Protein AF-A0A6B3NL25-F1 (afdb_monomer_lite)

pLDDT: mean 77.74, std 22.01, range [34.56, 98.19]

Foldseek 3Di:
DDDDDDDDDDDDDDDDDDDDDDDDDDDDDDDDDDPPPDDDDDDDPPPPPPCPPDQDCFPPPDDGDDPLNLLLLLQLCVVLVVLVVVLVVQVCVVVDVPDDDPDQDLVDVVSLVPDDPSNSVSSPVSSVVSVVSSCVSQVPPCVVVSVSLVVRCVVDVVSVVSSVVSNVVVVD

Secondary structure (DSSP, 8-state):
----------------------------------------------------------STTSPPPPHHHHHHHHHHHHHHHHHHHHHHHHHHHHH-SSSPPPP--TT-HHHHHTS-HHHHHHHHHHHHHHHHHHHHHS-SSTHHHHHHHHHHHHH-HHHHHHHHHHHHHTT-

Radius of gyration: 30.86 Å; chains: 1; bounding box: 82×34×84 Å

InterPro domains:
  IPR025433 Domain of unknown function DUF4168 [PF13767] (68-163)

Organism: NCBI:txid2607765

Sequence (172 aa):
MMMSSYRFQPYLHHIWLRSFLVVGLTAIGWLSGVTLELSRDTPKLVFGSSIQAQPTPTPSNLAPVTTAEINNYALAVLKMEPLRQSAYQSIKQLIGPDEQIPDITCHNLASINALSLEVQEIAQDFCKKSSEIVKTYFPEGEAVRFNEITILIEENQNLREQIRTTLLLLQQ

Structure (mmCIF, N/CA/C/O backbone):
data_AF-A0A6B3NL25-F1
#
_entry.id   AF-A0A6B3NL25-F1
#
loop_
_atom_site.group_PDB
_atom_site.id
_atom_site.type_symbol
_atom_site.label_atom_id
_atom_site.label_alt_id
_atom_site.label_comp_id
_atom_site.label_asym_id
_atom_site.label_entity_id
_atom_site.label_seq_id
_atom_site.pdbx_PDB_ins_code
_atom_site.Cartn_x
_atom_site.Cartn_y
_atom_site.Cartn_z
_atom_site.occupancy
_atom_site.B_iso_or_equiv
_atom_site.auth_seq_id
_atom_site.auth_comp_id
_atom_site.auth_asym_id
_atom_site.auth_atom_id
_atom_site.pdbx_PDB_model_num
ATOM 1 N N . MET A 1 1 ? 9.018 17.504 64.582 1.00 37.28 1 MET A N 1
ATOM 2 C CA . MET A 1 1 ? 10.467 17.213 64.460 1.00 37.28 1 MET A CA 1
ATOM 3 C C . MET A 1 1 ? 10.611 15.776 63.962 1.00 37.28 1 MET A C 1
ATOM 5 O O . MET A 1 1 ? 9.686 15.015 64.202 1.00 37.28 1 MET A O 1
ATOM 9 N N . MET A 1 2 ? 11.719 15.434 63.292 1.00 39.06 2 MET A N 1
ATOM 10 C CA . MET A 1 2 ? 11.995 14.143 62.622 1.00 39.06 2 MET A CA 1
ATOM 11 C C . MET A 1 2 ? 11.155 13.808 61.373 1.00 39.06 2 MET A C 1
ATOM 13 O O . MET A 1 2 ? 10.013 13.369 61.436 1.00 39.06 2 MET A O 1
ATOM 17 N N . MET A 1 3 ? 11.810 13.972 60.220 1.00 35.25 3 MET A N 1
ATOM 18 C CA . MET A 1 3 ? 11.524 13.245 58.980 1.00 35.25 3 MET A CA 1
ATOM 19 C C . MET A 1 3 ? 11.969 11.783 59.137 1.00 35.25 3 MET A C 1
ATOM 21 O O . MET A 1 3 ? 12.963 11.525 59.815 1.00 35.25 3 MET A O 1
ATOM 25 N N . SER A 1 4 ? 11.320 10.850 58.442 1.00 34.56 4 SER A N 1
ATOM 26 C CA . SER A 1 4 ? 11.881 9.519 58.184 1.00 34.56 4 SER A CA 1
ATOM 27 C C . SER A 1 4 ? 11.494 9.076 56.775 1.00 34.56 4 SER A C 1
ATOM 29 O O . SER A 1 4 ? 10.310 9.028 56.445 1.00 34.56 4 SER A O 1
ATOM 31 N N . SER A 1 5 ? 12.498 8.809 55.937 1.00 39.38 5 SER A N 1
ATOM 32 C CA . SER A 1 5 ? 12.340 8.567 54.499 1.00 39.38 5 SER A CA 1
ATOM 33 C C . SER A 1 5 ? 13.161 7.353 54.066 1.00 39.38 5 SER A C 1
ATOM 35 O O . SER A 1 5 ? 14.385 7.438 54.002 1.00 39.38 5 SER A O 1
AT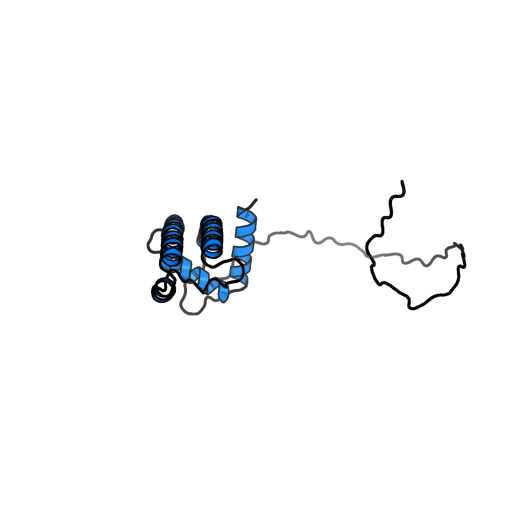OM 37 N N . TYR A 1 6 ? 12.494 6.265 53.681 1.00 45.09 6 TYR A N 1
ATOM 38 C CA . TYR A 1 6 ? 13.099 5.082 53.050 1.00 45.09 6 TYR A CA 1
ATOM 39 C C . TYR A 1 6 ? 12.109 4.592 51.978 1.00 45.09 6 TYR A C 1
ATOM 41 O O . TYR A 1 6 ? 11.008 4.176 52.316 1.00 45.09 6 TYR A O 1
ATOM 49 N N . ARG A 1 7 ? 12.267 4.917 50.688 1.00 37.16 7 ARG A N 1
ATOM 50 C CA . ARG A 1 7 ? 13.246 4.456 49.676 1.00 37.16 7 ARG A CA 1
ATOM 51 C C . ARG A 1 7 ? 13.166 2.963 49.322 1.00 37.16 7 ARG A C 1
ATOM 53 O O . ARG A 1 7 ? 13.513 2.101 50.115 1.00 37.16 7 ARG A O 1
ATOM 60 N N . PHE A 1 8 ? 12.778 2.759 48.059 1.00 38.81 8 PHE A N 1
ATOM 61 C CA . PHE A 1 8 ? 13.008 1.630 47.152 1.00 38.81 8 PHE A CA 1
ATOM 62 C C . PHE A 1 8 ? 14.060 0.589 47.564 1.00 38.81 8 PHE A C 1
ATOM 64 O O . PHE A 1 8 ? 15.202 0.926 47.871 1.00 38.81 8 PHE A O 1
ATOM 71 N N . GLN A 1 9 ? 13.693 -0.682 47.381 1.00 40.25 9 GLN A N 1
ATOM 72 C CA . GLN A 1 9 ? 14.542 -1.854 47.572 1.00 40.25 9 GLN A CA 1
ATOM 73 C C . GLN A 1 9 ? 14.687 -2.638 46.250 1.00 40.25 9 GLN A C 1
ATOM 75 O O . GLN A 1 9 ? 13.792 -3.410 45.905 1.00 40.25 9 GLN A O 1
ATOM 80 N N . PRO A 1 10 ? 15.792 -2.476 45.499 1.00 46.59 10 PRO A N 1
ATOM 81 C CA . PRO A 1 10 ? 16.165 -3.390 44.425 1.00 46.59 10 PRO A CA 1
ATOM 82 C C . PRO A 1 10 ? 16.983 -4.562 44.991 1.00 46.59 10 PRO A C 1
ATOM 84 O O . PRO A 1 10 ? 18.010 -4.367 45.642 1.00 46.59 10 PRO A O 1
ATOM 87 N N . TYR A 1 11 ? 16.540 -5.795 44.740 1.00 44.88 11 TYR A N 1
ATOM 88 C CA . TYR A 1 11 ? 17.212 -7.007 45.216 1.00 44.88 11 TYR A CA 1
ATOM 89 C C . TYR A 1 11 ? 18.277 -7.468 44.208 1.00 44.88 11 TYR A C 1
ATOM 91 O O . TYR A 1 11 ? 18.014 -8.286 43.331 1.00 44.88 11 TYR A O 1
ATOM 99 N N . LEU A 1 12 ? 19.488 -6.919 44.329 1.00 50.28 12 LEU A N 1
ATOM 100 C CA . LEU A 1 12 ? 20.679 -7.350 43.589 1.00 50.28 12 LEU A CA 1
ATOM 101 C C . LEU A 1 12 ? 21.739 -7.805 44.597 1.00 50.28 12 LEU A C 1
ATOM 103 O O . LEU A 1 12 ? 22.426 -6.981 45.198 1.00 50.28 12 LEU A O 1
ATOM 107 N N . HIS A 1 13 ? 21.855 -9.118 44.807 1.00 45.12 13 HIS A N 1
ATOM 108 C CA . HIS A 1 13 ? 22.792 -9.692 45.773 1.00 45.12 13 HIS A CA 1
ATOM 109 C C . HIS A 1 13 ? 23.618 -10.837 45.165 1.00 45.12 13 HIS A C 1
ATOM 111 O O . HIS A 1 13 ? 23.083 -11.889 44.840 1.00 45.12 13 HIS A O 1
ATOM 117 N N . HIS A 1 14 ? 24.931 -10.592 45.073 1.00 40.66 14 HIS A N 1
ATOM 118 C CA . HIS A 1 14 ? 26.061 -11.535 45.061 1.00 40.66 14 HIS A CA 1
ATOM 119 C C . HIS A 1 14 ? 25.915 -12.918 44.399 1.00 40.66 14 HIS A C 1
ATOM 121 O O . HIS A 1 14 ? 25.294 -13.804 44.970 1.00 40.66 14 HIS A O 1
ATOM 127 N N . ILE A 1 15 ? 26.751 -13.149 43.379 1.00 47.72 15 ILE A N 1
ATOM 128 C CA . ILE A 1 15 ? 27.801 -14.196 43.262 1.00 47.72 15 ILE A CA 1
ATOM 129 C C . ILE A 1 15 ? 28.794 -13.610 42.221 1.00 47.72 15 ILE A C 1
ATOM 131 O O . ILE A 1 15 ? 28.336 -13.127 41.194 1.00 47.72 15 ILE A O 1
ATOM 135 N N . TRP A 1 16 ? 30.121 -13.522 42.377 1.00 49.19 16 TRP A N 1
ATOM 136 C CA . TRP A 1 16 ? 31.069 -13.964 43.412 1.00 49.19 16 TRP A CA 1
ATOM 137 C C . TRP A 1 16 ? 32.230 -12.943 43.534 1.00 49.19 16 TRP A C 1
ATOM 139 O O . TRP A 1 16 ? 32.382 -12.071 42.681 1.00 49.19 16 TRP A O 1
ATOM 149 N N . LEU A 1 17 ? 33.048 -13.032 44.587 1.00 55.47 17 LEU A N 1
ATOM 150 C CA . LEU A 1 17 ? 34.070 -12.034 44.960 1.00 55.47 17 LEU A CA 1
ATOM 151 C C . LEU A 1 17 ? 35.497 -12.631 44.909 1.00 55.47 17 LEU A C 1
ATOM 153 O O . LEU A 1 17 ? 35.637 -13.817 45.195 1.00 55.47 17 LEU A O 1
ATOM 157 N N . ARG A 1 18 ? 36.530 -11.769 44.760 1.00 45.84 18 ARG A N 1
ATOM 158 C CA . ARG A 1 18 ? 38.003 -12.027 44.866 1.00 45.84 18 ARG A CA 1
ATOM 159 C C . ARG A 1 18 ? 38.634 -12.619 43.589 1.00 45.84 18 ARG A C 1
ATOM 161 O O . ARG A 1 18 ? 38.023 -13.475 42.973 1.00 45.84 18 ARG A O 1
ATOM 168 N N . SER A 1 19 ? 39.862 -12.315 43.148 1.00 54.25 19 SER A N 1
ATOM 169 C CA . SER A 1 19 ? 40.911 -11.303 43.446 1.00 54.25 19 SER A CA 1
ATOM 170 C C . SER A 1 19 ? 42.011 -11.464 42.355 1.00 54.25 19 SER A C 1
ATOM 172 O O . SER A 1 19 ? 41.989 -12.474 41.662 1.00 54.25 19 SER A O 1
ATOM 174 N N . PHE A 1 20 ? 43.010 -10.604 42.101 1.00 58.91 20 PHE A N 1
ATOM 175 C CA . PHE A 1 20 ? 43.540 -9.362 42.705 1.00 58.91 20 PHE A CA 1
ATOM 176 C C . PHE A 1 20 ? 44.088 -8.434 41.577 1.00 58.91 20 PHE A C 1
ATOM 178 O O . PHE A 1 20 ? 44.059 -8.803 40.406 1.00 58.91 20 PHE A O 1
ATOM 185 N N . LEU A 1 21 ? 44.629 -7.253 41.914 1.00 59.56 21 LEU A N 1
ATOM 186 C CA . LEU A 1 21 ? 45.422 -6.410 40.997 1.00 59.56 21 LEU A CA 1
ATOM 187 C C . LEU A 1 21 ? 46.846 -6.961 40.794 1.00 59.56 21 LEU A C 1
ATOM 189 O O . LEU A 1 21 ? 47.528 -7.225 41.782 1.00 59.56 21 LEU A O 1
ATOM 193 N N . VAL A 1 22 ? 47.344 -6.968 39.552 1.00 55.78 22 VAL A N 1
ATOM 194 C CA . VAL A 1 22 ? 48.782 -6.823 39.247 1.00 55.78 22 VAL A CA 1
ATOM 195 C C . VAL A 1 22 ? 48.939 -5.884 38.050 1.00 55.78 22 VAL A C 1
ATOM 197 O O . VAL A 1 22 ? 48.387 -6.128 36.981 1.00 55.78 22 VAL A O 1
ATOM 200 N N . VAL A 1 23 ? 49.695 -4.803 38.241 1.00 56.84 23 VAL A N 1
ATOM 201 C CA . VAL A 1 23 ? 50.134 -3.889 37.175 1.00 56.84 23 VAL A CA 1
ATOM 202 C C . VAL A 1 23 ? 51.461 -4.400 36.615 1.00 56.84 23 VAL A C 1
ATOM 204 O O . VAL A 1 23 ? 52.365 -4.713 37.386 1.00 56.84 23 VAL A O 1
ATOM 207 N N . GLY A 1 24 ? 51.599 -4.438 35.289 1.00 56.62 24 GLY A N 1
ATOM 208 C CA . GLY A 1 24 ? 52.844 -4.804 34.613 1.00 56.62 24 GLY A CA 1
ATOM 209 C C . GLY A 1 24 ? 52.975 -4.109 33.261 1.00 56.62 24 GLY A C 1
ATOM 210 O O . GLY A 1 24 ? 52.405 -4.562 32.275 1.00 56.62 24 GLY A O 1
ATOM 211 N N . LEU A 1 25 ? 53.724 -3.005 33.223 1.00 58.84 25 LEU A N 1
ATOM 212 C CA . LEU A 1 25 ? 54.162 -2.353 31.987 1.00 58.84 25 LEU A CA 1
ATOM 213 C C . LEU A 1 25 ? 55.491 -2.965 31.533 1.00 58.84 25 LEU A C 1
ATOM 215 O O . LEU A 1 25 ? 56.498 -2.793 32.216 1.00 58.84 25 LEU A O 1
ATOM 219 N N . THR A 1 26 ? 55.523 -3.571 30.348 1.00 61.81 26 THR A N 1
ATOM 220 C CA . THR A 1 26 ? 56.753 -3.731 29.560 1.00 61.81 26 THR A CA 1
ATOM 221 C C . THR A 1 26 ? 56.462 -3.471 28.083 1.00 61.81 26 THR A C 1
ATOM 223 O O . THR A 1 26 ? 55.438 -3.884 27.544 1.00 61.81 26 THR A O 1
ATOM 226 N N . ALA A 1 27 ? 57.367 -2.738 27.438 1.00 60.66 27 ALA A N 1
ATOM 227 C CA . ALA A 1 27 ? 57.369 -2.470 26.003 1.00 60.66 27 ALA A CA 1
ATOM 228 C C . ALA A 1 27 ? 58.624 -3.094 25.362 1.00 60.66 27 ALA A C 1
ATOM 230 O O . ALA A 1 27 ? 59.431 -3.698 26.069 1.00 60.66 27 ALA A O 1
ATOM 231 N N . ILE A 1 28 ? 58.813 -2.855 24.055 1.00 60.66 28 ILE A N 1
ATOM 232 C CA . ILE A 1 28 ? 59.831 -3.445 23.158 1.00 60.66 28 ILE A CA 1
ATOM 233 C C . ILE A 1 28 ? 59.411 -4.861 22.697 1.00 60.66 28 ILE A C 1
ATOM 235 O O . ILE A 1 28 ? 59.178 -5.737 23.516 1.00 60.66 28 ILE A O 1
ATOM 239 N N . GLY A 1 29 ? 59.272 -5.184 21.407 1.00 57.50 29 GLY A N 1
ATOM 240 C CA . GLY A 1 29 ? 59.580 -4.428 20.186 1.00 57.50 29 GLY A CA 1
ATOM 241 C C . GLY A 1 29 ? 60.663 -5.128 19.367 1.00 57.50 29 GLY A C 1
ATOM 242 O O . GLY A 1 29 ? 61.830 -4.768 19.475 1.00 57.50 29 GLY A O 1
ATOM 243 N N . TRP A 1 30 ? 60.281 -6.127 18.567 1.00 55.34 30 TRP A N 1
ATOM 244 C CA . TRP A 1 30 ? 61.183 -6.849 17.661 1.00 55.34 30 TRP A CA 1
ATOM 245 C C . TRP A 1 30 ? 60.591 -6.921 16.254 1.00 55.34 30 TRP A C 1
ATOM 247 O O . TRP A 1 30 ? 59.390 -7.127 16.083 1.00 55.34 30 TRP A O 1
ATOM 257 N N . LEU A 1 31 ? 61.451 -6.715 15.257 1.00 59.50 31 LEU A N 1
ATOM 258 C CA . LEU A 1 31 ? 61.082 -6.693 13.846 1.00 59.50 31 LEU A CA 1
ATOM 259 C C . LEU A 1 31 ? 60.874 -8.106 13.291 1.00 59.50 31 LEU A C 1
ATOM 261 O O . LEU A 1 31 ? 61.717 -8.981 13.473 1.00 59.50 31 LEU A O 1
ATOM 265 N N . SER A 1 32 ? 59.852 -8.259 12.457 1.00 57.94 32 SER A N 1
ATOM 266 C CA . SER A 1 32 ? 59.851 -9.225 11.358 1.00 57.94 32 SER A CA 1
ATOM 267 C C . SER A 1 32 ? 59.240 -8.547 10.134 1.00 57.94 32 SER A C 1
ATOM 269 O O . SER A 1 32 ? 58.047 -8.262 10.073 1.00 57.94 32 SER A O 1
ATOM 271 N N . GLY A 1 33 ? 60.100 -8.195 9.177 1.00 54.84 33 GLY A N 1
ATOM 272 C CA . GLY A 1 33 ? 59.685 -7.507 7.962 1.00 54.84 33 GLY A CA 1
ATOM 273 C C . GLY A 1 33 ? 58.964 -8.453 7.008 1.00 54.84 33 GLY A C 1
ATOM 274 O O . GLY A 1 33 ? 59.525 -9.469 6.607 1.00 54.84 33 GLY A O 1
ATOM 275 N N . VAL A 1 34 ? 57.761 -8.071 6.588 1.00 50.50 34 VAL A N 1
ATOM 276 C CA . VAL A 1 34 ? 57.161 -8.537 5.335 1.00 50.50 34 VAL A CA 1
ATOM 277 C C . VAL A 1 34 ? 57.211 -7.386 4.338 1.00 50.50 34 VAL A C 1
ATOM 279 O O . VAL A 1 34 ? 56.423 -6.445 4.399 1.00 50.50 34 VAL A O 1
ATOM 282 N N . THR A 1 35 ? 58.182 -7.429 3.429 1.00 55.41 35 THR A N 1
ATOM 283 C CA . THR A 1 35 ? 58.224 -6.516 2.286 1.00 55.41 35 THR A CA 1
ATOM 284 C C . THR A 1 35 ? 57.160 -6.956 1.288 1.00 55.41 35 THR A C 1
ATOM 286 O O . THR A 1 35 ? 57.327 -7.967 0.608 1.00 55.41 35 THR A O 1
ATOM 289 N N . LEU A 1 36 ? 56.062 -6.204 1.203 1.00 40.47 36 LEU A N 1
ATOM 290 C CA . LEU A 1 36 ? 55.062 -6.362 0.148 1.00 40.47 36 LEU A CA 1
ATOM 291 C C . LEU A 1 36 ? 55.632 -5.857 -1.185 1.00 40.47 36 LEU A C 1
ATOM 293 O O . LEU A 1 36 ? 55.326 -4.756 -1.636 1.00 40.47 36 LEU A O 1
ATOM 297 N N . GLU A 1 37 ? 56.459 -6.683 -1.825 1.00 54.03 37 GLU A N 1
ATOM 298 C CA . GLU A 1 37 ? 56.620 -6.619 -3.274 1.00 54.03 37 GLU A CA 1
ATOM 299 C C . GLU A 1 37 ? 55.394 -7.278 -3.913 1.00 54.03 37 GLU A C 1
ATOM 301 O O . GLU A 1 37 ? 55.285 -8.502 -3.979 1.00 54.03 37 GLU A O 1
ATOM 306 N N . LEU A 1 38 ? 54.458 -6.460 -4.395 1.00 40.78 38 LEU A N 1
ATOM 307 C CA . LEU A 1 38 ? 53.519 -6.893 -5.421 1.00 40.78 38 LEU A CA 1
ATOM 308 C C . LEU A 1 38 ? 53.555 -5.890 -6.570 1.00 40.78 38 LEU A C 1
ATOM 310 O O . LEU A 1 38 ? 53.338 -4.692 -6.392 1.00 40.78 38 LEU A O 1
ATOM 314 N N . SER A 1 39 ? 53.922 -6.408 -7.739 1.00 45.25 39 SER A N 1
ATOM 315 C CA . SER A 1 39 ? 54.235 -5.619 -8.925 1.00 45.25 39 SER A CA 1
ATOM 316 C C . SER A 1 39 ? 52.986 -5.041 -9.603 1.00 45.25 39 SER A C 1
ATOM 318 O O . SER A 1 39 ? 51.850 -5.402 -9.300 1.00 45.25 39 SER A O 1
ATOM 320 N N . ARG A 1 40 ? 53.239 -4.135 -10.551 1.00 47.31 40 ARG A N 1
ATOM 321 C CA . ARG A 1 40 ? 52.269 -3.469 -11.437 1.00 47.31 40 ARG A CA 1
ATOM 322 C C . ARG A 1 40 ? 51.256 -4.469 -12.019 1.00 47.31 40 ARG A C 1
ATOM 324 O O . ARG A 1 40 ? 51.670 -5.474 -12.583 1.00 47.31 40 ARG A O 1
ATOM 331 N N . ASP A 1 41 ? 49.965 -4.140 -12.019 1.00 45.59 41 ASP A N 1
ATOM 332 C CA . ASP A 1 41 ? 49.399 -3.283 -13.072 1.00 45.59 41 ASP A CA 1
ATOM 333 C C . ASP A 1 41 ? 47.982 -2.787 -12.716 1.00 45.59 41 ASP A C 1
ATOM 335 O O . ASP A 1 41 ? 47.337 -3.309 -11.807 1.00 45.59 41 ASP A O 1
ATOM 339 N N . THR A 1 42 ? 47.489 -1.765 -13.419 1.00 51.69 42 THR A N 1
ATOM 340 C CA . THR A 1 42 ? 46.156 -1.181 -13.168 1.00 51.69 42 THR A CA 1
ATOM 341 C C . THR A 1 42 ? 45.111 -1.615 -14.197 1.00 51.69 42 THR A C 1
ATOM 343 O O . THR A 1 42 ? 45.166 -1.151 -15.338 1.00 51.69 42 THR A O 1
ATOM 346 N N . PRO A 1 43 ? 44.059 -2.358 -13.809 1.00 44.62 43 PRO A N 1
ATOM 347 C CA . PRO A 1 43 ? 42.796 -2.315 -14.526 1.00 44.62 43 PRO A CA 1
ATOM 348 C C . PRO A 1 43 ? 42.029 -1.060 -14.088 1.00 44.62 43 PRO A C 1
ATOM 350 O O . PRO A 1 43 ? 41.587 -0.947 -12.943 1.00 44.62 43 PRO A O 1
ATOM 353 N N . LYS A 1 44 ? 41.836 -0.100 -15.002 1.00 44.84 44 LYS A N 1
ATOM 354 C CA . LYS A 1 44 ? 40.848 0.967 -14.786 1.00 44.84 44 LYS A CA 1
ATOM 355 C C . LYS A 1 44 ? 39.464 0.323 -14.695 1.00 44.84 44 LYS A C 1
ATOM 357 O O . LYS A 1 44 ? 38.953 -0.164 -15.701 1.00 44.84 44 LYS A O 1
ATOM 362 N N . LEU A 1 45 ? 38.854 0.349 -13.511 1.00 37.94 45 LEU A N 1
ATOM 363 C CA . LEU A 1 45 ? 37.458 -0.042 -13.328 1.00 37.94 45 LEU A CA 1
ATOM 364 C C . LEU A 1 45 ? 36.553 0.958 -14.055 1.00 37.94 45 LEU A C 1
ATOM 366 O O . LEU A 1 45 ? 36.219 2.021 -13.533 1.00 37.94 45 LEU A O 1
ATOM 370 N N . VAL A 1 46 ? 36.161 0.610 -15.279 1.00 45.84 46 VAL A N 1
ATOM 371 C CA . VAL A 1 46 ? 35.089 1.296 -15.998 1.00 45.84 46 VAL A CA 1
ATOM 372 C C . VAL A 1 46 ? 33.770 0.861 -15.365 1.00 45.84 46 VAL A C 1
ATOM 374 O O . VAL A 1 46 ? 33.223 -0.187 -15.702 1.00 45.84 46 VAL A O 1
ATOM 377 N N . PHE A 1 47 ? 33.254 1.669 -14.437 1.00 45.59 47 PHE A N 1
ATOM 378 C CA . PHE A 1 47 ? 31.888 1.529 -13.929 1.00 45.59 47 PHE A CA 1
ATOM 379 C C . PHE A 1 47 ? 30.889 1.965 -15.008 1.00 45.59 47 PHE A C 1
ATOM 381 O O . PHE A 1 47 ? 30.352 3.068 -14.993 1.00 45.59 47 PHE A O 1
ATOM 388 N N . GLY A 1 48 ? 30.684 1.077 -15.979 1.00 50.97 48 GLY A N 1
ATOM 389 C CA . GLY A 1 48 ? 29.724 1.199 -17.070 1.00 50.97 48 GLY A CA 1
ATOM 390 C C . GLY A 1 48 ? 28.680 0.092 -16.996 1.00 50.97 48 GLY A C 1
ATOM 391 O O . GLY A 1 48 ? 28.563 -0.706 -17.920 1.00 50.97 48 GLY A O 1
ATOM 392 N N . SER A 1 49 ? 27.937 0.009 -15.891 1.00 49.91 49 SER A N 1
ATOM 393 C CA . SER A 1 49 ? 26.810 -0.918 -15.769 1.00 49.91 49 SER A CA 1
ATOM 394 C C . SER A 1 49 ? 25.596 -0.374 -16.524 1.00 49.91 49 SER A C 1
ATOM 396 O O . SER A 1 49 ? 24.643 0.120 -15.920 1.00 49.91 49 SER A O 1
ATOM 398 N N . SER A 1 50 ? 25.606 -0.489 -17.854 1.00 52.62 50 SER A N 1
ATOM 399 C CA . SER A 1 50 ? 24.370 -0.454 -18.634 1.00 52.62 50 SER A CA 1
ATOM 400 C C . SER A 1 50 ? 23.589 -1.732 -18.329 1.00 52.62 50 SER A C 1
ATOM 402 O O . SER A 1 50 ? 23.676 -2.721 -19.061 1.00 52.62 50 SER A O 1
ATOM 404 N N . ILE A 1 51 ? 22.865 -1.736 -17.207 1.00 40.22 51 ILE A N 1
ATOM 405 C CA . ILE A 1 51 ? 21.916 -2.800 -16.889 1.00 40.22 51 ILE A CA 1
ATOM 406 C C . ILE A 1 51 ? 20.746 -2.643 -17.857 1.00 40.22 51 ILE A C 1
ATOM 408 O O . ILE A 1 51 ? 19.749 -1.987 -17.566 1.00 40.22 51 ILE A O 1
ATOM 412 N N . GLN A 1 52 ? 20.879 -3.254 -19.032 1.00 52.78 52 GLN A N 1
ATOM 413 C CA . GLN A 1 52 ? 19.728 -3.625 -19.832 1.00 52.78 52 GLN A CA 1
ATOM 414 C C . GLN A 1 52 ? 18.956 -4.639 -18.988 1.00 52.78 52 GLN A C 1
ATOM 416 O O . GLN A 1 52 ? 19.353 -5.801 -18.899 1.00 52.78 52 GLN A O 1
ATOM 421 N N . ALA A 1 53 ? 17.928 -4.159 -18.284 1.00 49.50 53 ALA A N 1
ATOM 422 C CA . ALA A 1 53 ? 17.128 -4.965 -17.377 1.00 49.50 53 ALA A CA 1
ATOM 423 C C . ALA A 1 53 ? 16.587 -6.171 -18.149 1.00 49.50 53 ALA A C 1
ATOM 425 O O . ALA A 1 53 ? 15.733 -6.032 -19.026 1.00 49.50 53 ALA A O 1
ATOM 426 N N . GLN A 1 54 ? 17.137 -7.354 -17.868 1.00 44.47 54 GLN A N 1
ATOM 427 C CA . GLN A 1 54 ? 16.631 -8.577 -18.466 1.00 44.47 54 GLN A CA 1
ATOM 428 C C . GLN A 1 54 ? 15.188 -8.757 -17.980 1.00 44.47 54 GLN A C 1
ATOM 430 O O . GLN A 1 54 ? 14.944 -8.568 -16.782 1.00 44.47 54 GLN A O 1
ATOM 435 N N . PRO A 1 55 ? 14.235 -9.103 -18.866 1.00 51.47 55 PRO A N 1
ATOM 436 C CA . PRO A 1 55 ? 12.872 -9.387 -18.448 1.00 51.47 55 PRO A CA 1
ATOM 437 C C . PRO A 1 55 ? 12.923 -10.533 -17.437 1.00 51.47 55 PRO A C 1
ATOM 439 O O . PRO A 1 55 ? 13.216 -11.678 -17.780 1.00 51.47 55 PRO A O 1
ATOM 442 N N . THR A 1 56 ? 12.718 -10.191 -16.166 1.00 52.16 56 THR A N 1
ATOM 443 C CA . THR A 1 56 ? 12.689 -11.172 -15.081 1.00 52.16 56 THR A CA 1
ATOM 444 C C . THR A 1 56 ? 11.467 -12.052 -15.323 1.00 52.16 56 THR A C 1
ATOM 446 O O . THR A 1 56 ? 10.419 -11.483 -15.630 1.00 52.16 56 THR A O 1
ATOM 449 N N . PRO A 1 57 ? 11.572 -13.393 -15.236 1.00 47.53 57 PRO A N 1
ATOM 450 C CA . PRO A 1 57 ? 10.458 -14.282 -15.540 1.00 47.53 57 PRO A CA 1
ATOM 451 C C . PRO A 1 57 ? 9.235 -13.891 -14.715 1.00 47.53 57 PRO A C 1
ATOM 453 O O . PRO A 1 57 ? 9.214 -14.033 -13.492 1.00 47.53 57 PRO A O 1
ATOM 456 N N . THR A 1 58 ? 8.236 -13.350 -15.404 1.00 53.31 58 THR A N 1
ATOM 457 C CA . THR A 1 58 ? 6.961 -12.991 -14.809 1.00 53.31 58 THR A CA 1
ATOM 458 C C . THR A 1 58 ? 6.202 -14.282 -14.487 1.00 53.31 58 THR A C 1
ATOM 460 O O . THR A 1 58 ? 6.212 -15.202 -15.313 1.00 53.31 58 THR A O 1
ATOM 463 N N . PRO A 1 59 ? 5.519 -14.370 -13.333 1.00 57.53 59 PRO A N 1
ATOM 464 C CA . PRO A 1 59 ? 4.445 -15.331 -13.102 1.00 57.53 59 PRO A CA 1
ATOM 465 C C . PRO A 1 59 ? 3.565 -15.452 -14.346 1.00 57.53 59 PRO A C 1
ATOM 467 O O . PRO A 1 59 ? 3.189 -14.441 -14.943 1.00 57.53 59 PRO A O 1
ATOM 470 N N . SER A 1 60 ? 3.323 -16.691 -14.781 1.00 59.72 60 SER A N 1
ATOM 471 C CA . SER A 1 60 ? 3.409 -17.096 -16.200 1.00 59.72 60 SER A CA 1
ATOM 472 C C . SER A 1 60 ? 2.430 -16.457 -17.196 1.00 59.72 60 SER A C 1
ATOM 474 O O . SER A 1 60 ? 2.502 -16.760 -18.385 1.00 59.72 60 SER A O 1
ATOM 476 N N . ASN A 1 61 ? 1.519 -15.604 -16.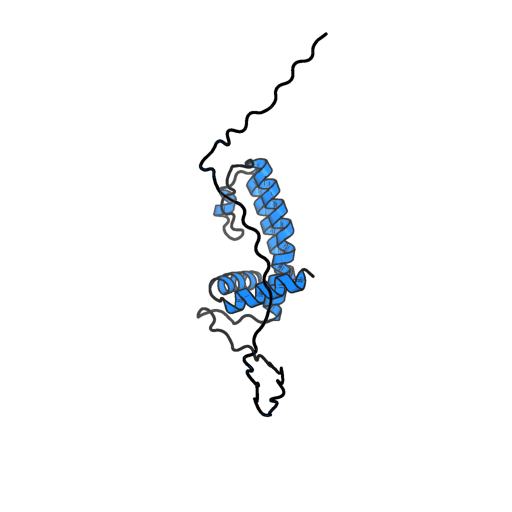731 1.00 65.38 61 ASN A N 1
ATOM 477 C CA . ASN A 1 61 ? 0.431 -15.015 -17.509 1.00 65.38 61 ASN A CA 1
ATOM 478 C C . ASN A 1 61 ? 0.404 -13.469 -17.448 1.00 65.38 61 ASN A C 1
ATOM 480 O O . ASN A 1 61 ? -0.485 -12.866 -18.045 1.00 65.38 61 ASN A O 1
ATOM 484 N N . LEU A 1 62 ? 1.324 -12.823 -16.718 1.00 75.38 62 LEU A N 1
ATOM 485 C CA . LEU A 1 62 ? 1.321 -11.372 -16.474 1.00 75.38 62 LEU A CA 1
ATOM 486 C C . LEU A 1 62 ? 2.392 -10.632 -17.293 1.00 75.38 62 LEU A C 1
ATOM 488 O O . LEU A 1 62 ? 3.487 -11.143 -17.540 1.00 75.38 62 LEU A O 1
ATOM 492 N N . ALA A 1 63 ? 2.089 -9.396 -17.699 1.00 82.56 63 ALA A N 1
ATOM 493 C CA . ALA A 1 63 ? 3.029 -8.547 -18.430 1.00 82.56 63 ALA A CA 1
ATOM 494 C C . ALA A 1 63 ? 4.167 -8.045 -17.512 1.00 82.56 63 ALA A C 1
ATOM 496 O O . ALA A 1 63 ? 3.893 -7.685 -16.360 1.00 82.56 63 ALA A O 1
ATOM 497 N N . PRO A 1 64 ? 5.427 -7.976 -17.996 1.00 87.38 64 PRO A N 1
ATOM 498 C CA . PRO A 1 64 ? 6.560 -7.485 -17.208 1.00 87.38 64 PRO A CA 1
ATOM 499 C C . PRO A 1 64 ? 6.337 -6.039 -16.743 1.00 87.38 64 PRO A C 1
ATOM 501 O O . PRO A 1 64 ? 5.678 -5.262 -17.429 1.00 87.38 64 PRO A O 1
ATOM 504 N N . VAL A 1 65 ? 6.879 -5.680 -15.576 1.00 93.06 65 VAL A N 1
ATOM 505 C CA . VAL A 1 65 ? 6.697 -4.346 -14.977 1.00 93.06 65 VAL A CA 1
ATOM 506 C C . VAL A 1 65 ? 7.784 -3.387 -15.461 1.00 93.06 65 VAL A C 1
ATOM 508 O O . VAL A 1 65 ? 8.976 -3.688 -15.396 1.00 93.06 65 VAL A O 1
ATOM 511 N N . THR A 1 66 ? 7.369 -2.221 -15.940 1.00 94.69 66 THR A N 1
ATOM 512 C CA . THR A 1 66 ? 8.226 -1.141 -16.435 1.00 94.69 66 THR A CA 1
ATOM 513 C C . THR A 1 66 ? 8.696 -0.209 -15.314 1.00 94.69 66 THR A C 1
ATOM 515 O O . THR A 1 66 ? 8.097 -0.108 -14.244 1.00 94.69 66 THR A O 1
ATOM 518 N N . THR A 1 67 ? 9.753 0.564 -15.575 1.00 95.12 67 THR A N 1
ATOM 519 C CA . THR A 1 67 ? 10.252 1.592 -14.642 1.00 95.12 67 THR A CA 1
ATOM 520 C C . THR A 1 67 ? 9.228 2.704 -14.370 1.00 95.12 67 THR A C 1
ATOM 522 O O . THR A 1 67 ? 9.241 3.300 -13.293 1.00 95.12 67 THR A O 1
ATOM 525 N N . ALA A 1 68 ? 8.327 2.987 -15.318 1.00 95.38 68 ALA A N 1
ATOM 526 C CA . ALA A 1 68 ? 7.236 3.941 -15.120 1.00 95.38 68 ALA A CA 1
ATOM 527 C C . ALA A 1 68 ? 6.206 3.396 -14.118 1.00 95.38 68 ALA A C 1
ATOM 529 O O . ALA A 1 68 ? 5.890 4.066 -13.139 1.00 95.38 68 ALA A O 1
ATOM 530 N N . GLU A 1 69 ? 5.773 2.146 -14.295 1.00 95.81 69 GLU A N 1
ATOM 531 C CA . GLU A 1 69 ? 4.863 1.461 -13.369 1.00 95.81 69 GLU A CA 1
ATOM 532 C C . GLU A 1 69 ? 5.463 1.310 -11.964 1.00 95.81 69 GLU A C 1
ATOM 534 O O . GLU A 1 69 ? 4.757 1.517 -10.983 1.00 95.81 69 GLU A O 1
ATOM 539 N N . ILE A 1 70 ? 6.768 1.034 -11.843 1.00 97.38 70 ILE A N 1
ATOM 540 C CA . ILE A 1 70 ? 7.482 0.993 -10.551 1.00 97.38 70 ILE A CA 1
ATOM 541 C C . ILE A 1 70 ? 7.399 2.343 -9.821 1.00 97.38 70 ILE A C 1
ATOM 543 O O . ILE A 1 70 ? 7.108 2.378 -8.624 1.00 97.38 70 ILE A O 1
ATOM 547 N N . ASN A 1 71 ? 7.625 3.458 -10.527 1.00 97.81 71 ASN A N 1
ATOM 548 C CA . ASN A 1 71 ? 7.501 4.800 -9.948 1.00 97.81 71 ASN A CA 1
ATOM 549 C C . ASN A 1 71 ? 6.049 5.134 -9.583 1.00 97.81 71 ASN A C 1
ATOM 551 O O . ASN A 1 71 ? 5.793 5.601 -8.475 1.00 97.81 71 ASN A O 1
ATOM 555 N N . ASN A 1 72 ? 5.096 4.856 -10.475 1.00 97.00 72 ASN A N 1
ATOM 556 C CA . ASN A 1 72 ? 3.672 5.107 -10.250 1.00 97.00 72 ASN A CA 1
ATOM 557 C C . ASN A 1 72 ? 3.127 4.286 -9.071 1.00 97.00 72 ASN A C 1
ATOM 559 O O . ASN A 1 72 ? 2.401 4.820 -8.233 1.00 97.00 72 ASN A O 1
ATOM 563 N N . TYR A 1 73 ? 3.531 3.018 -8.950 1.00 97.19 73 TYR A N 1
ATOM 564 C CA . TYR A 1 73 ? 3.190 2.151 -7.823 1.00 97.19 73 TYR A CA 1
ATOM 565 C C . TYR A 1 73 ? 3.755 2.701 -6.508 1.00 97.19 73 TYR A C 1
ATOM 567 O O . TYR A 1 73 ? 3.018 2.860 -5.535 1.00 97.19 73 TYR A O 1
ATOM 575 N N . ALA A 1 74 ? 5.046 3.053 -6.482 1.00 98.06 74 ALA A N 1
ATOM 576 C CA . ALA A 1 74 ? 5.689 3.616 -5.298 1.00 98.06 74 ALA A CA 1
ATOM 577 C C . ALA A 1 74 ? 5.051 4.953 -4.868 1.00 98.06 74 ALA A C 1
ATOM 579 O O . ALA A 1 74 ? 4.773 5.148 -3.685 1.00 98.06 74 ALA A O 1
ATOM 580 N N . LEU A 1 75 ? 4.744 5.843 -5.818 1.00 97.94 75 LEU A N 1
ATOM 581 C CA . LEU A 1 75 ? 4.034 7.099 -5.560 1.00 97.94 75 LEU A CA 1
ATOM 582 C C . LEU A 1 75 ? 2.622 6.862 -5.009 1.00 97.94 75 LEU A C 1
ATOM 584 O O . LEU A 1 75 ? 2.252 7.493 -4.018 1.00 97.94 75 LEU A O 1
ATOM 588 N N . ALA A 1 76 ? 1.854 5.936 -5.590 1.00 97.00 76 ALA A N 1
ATOM 589 C CA . ALA A 1 76 ? 0.528 5.580 -5.092 1.00 97.00 76 ALA A CA 1
ATOM 590 C C . ALA A 1 76 ? 0.593 5.061 -3.644 1.00 97.00 76 ALA A C 1
ATOM 592 O O . ALA A 1 76 ? -0.118 5.573 -2.780 1.00 97.00 76 ALA A O 1
ATOM 593 N N . VAL A 1 77 ? 1.503 4.125 -3.343 1.00 96.88 77 VAL A N 1
ATOM 594 C CA . VAL A 1 77 ? 1.718 3.601 -1.980 1.00 96.88 77 VAL A CA 1
ATOM 595 C C . VAL A 1 77 ? 2.084 4.717 -0.994 1.00 96.88 77 VAL A C 1
ATOM 597 O O . VAL A 1 77 ? 1.467 4.816 0.067 1.00 96.88 77 VAL A O 1
ATOM 600 N N . LEU A 1 78 ? 3.011 5.613 -1.352 1.00 97.94 78 LEU A N 1
ATOM 601 C CA . LEU A 1 78 ? 3.399 6.747 -0.500 1.00 97.94 78 LEU A CA 1
ATOM 602 C C . LEU A 1 78 ? 2.251 7.728 -0.238 1.00 97.94 78 LEU A C 1
ATOM 604 O O . LEU A 1 78 ? 2.174 8.301 0.848 1.00 97.94 78 LEU A O 1
ATOM 608 N N . LYS A 1 79 ? 1.350 7.930 -1.206 1.00 97.50 79 LYS A N 1
ATOM 609 C CA . LYS A 1 79 ? 0.161 8.778 -1.029 1.00 97.50 79 LYS A CA 1
ATOM 610 C C . LYS A 1 79 ? -0.935 8.099 -0.202 1.00 97.50 79 LYS A C 1
ATOM 612 O O . LYS A 1 79 ? -1.655 8.800 0.505 1.00 97.50 79 LYS A O 1
ATOM 617 N N . MET A 1 80 ? -1.054 6.770 -0.254 1.00 96.94 80 MET A N 1
ATOM 618 C CA . MET A 1 80 ? -2.015 6.011 0.559 1.00 96.94 80 MET A CA 1
ATOM 619 C C . MET A 1 80 ? -1.585 5.871 2.026 1.00 96.94 80 MET A C 1
ATOM 621 O O . MET A 1 80 ? -2.443 5.837 2.906 1.00 96.94 80 MET A O 1
ATOM 625 N N . GLU A 1 81 ? -0.282 5.802 2.315 1.00 97.38 81 GLU A N 1
ATOM 626 C CA . GLU A 1 81 ? 0.226 5.496 3.662 1.00 97.38 81 GLU A CA 1
ATOM 627 C C . GLU A 1 81 ? -0.294 6.436 4.777 1.00 97.38 81 GLU A C 1
ATOM 629 O O . GLU A 1 81 ? -0.746 5.919 5.802 1.00 97.38 81 GLU A O 1
ATOM 634 N N . PRO A 1 82 ? -0.358 7.777 4.616 1.00 97.81 82 PRO A N 1
ATOM 635 C CA . PRO A 1 82 ? -0.954 8.655 5.629 1.00 97.81 82 PRO A CA 1
ATOM 636 C C . PRO A 1 82 ? -2.439 8.366 5.893 1.00 97.81 82 PRO A C 1
ATOM 638 O O . PRO A 1 82 ? -2.891 8.440 7.036 1.00 97.81 82 PRO A O 1
ATOM 641 N N . LEU A 1 83 ? -3.198 7.994 4.854 1.00 97.62 83 LEU A N 1
ATOM 642 C CA . LEU A 1 83 ? -4.606 7.614 4.994 1.00 97.62 83 LEU A CA 1
ATOM 643 C C . LEU A 1 83 ? -4.742 6.280 5.730 1.00 97.62 83 LEU A C 1
ATOM 645 O O . LEU A 1 83 ? -5.595 6.152 6.604 1.00 97.62 83 LEU A O 1
ATOM 649 N N . ARG A 1 84 ? -3.870 5.310 5.423 1.00 96.81 84 ARG A N 1
ATOM 650 C CA . ARG A 1 84 ? -3.830 4.001 6.088 1.00 96.81 84 ARG A CA 1
ATOM 651 C C . ARG A 1 84 ? -3.525 4.150 7.578 1.00 96.81 84 ARG A C 1
ATOM 653 O O . ARG A 1 84 ? -4.189 3.529 8.403 1.00 96.81 84 ARG A O 1
ATOM 660 N N . GLN A 1 85 ? -2.561 5.003 7.925 1.00 98.06 85 GLN A N 1
ATOM 661 C CA . GLN A 1 85 ? -2.215 5.321 9.313 1.00 98.06 85 GLN A CA 1
ATOM 662 C C . GLN A 1 85 ? -3.368 6.025 10.041 1.00 98.06 85 GLN A C 1
ATOM 664 O O . GLN A 1 85 ? -3.707 5.636 11.157 1.00 98.06 85 GLN A O 1
ATOM 669 N N . SER A 1 86 ? -4.023 7.003 9.402 1.00 97.94 86 SER A N 1
ATOM 670 C CA . SER A 1 86 ? -5.196 7.672 9.979 1.00 97.94 86 SER A CA 1
ATOM 671 C C . SER A 1 86 ? -6.353 6.697 10.215 1.00 97.94 86 SER A C 1
ATOM 673 O O . SER A 1 86 ? -6.933 6.703 11.295 1.00 97.94 86 SER A O 1
ATOM 675 N N . ALA A 1 87 ? -6.670 5.836 9.243 1.00 97.38 87 ALA A N 1
ATOM 676 C CA . ALA A 1 87 ? -7.732 4.840 9.370 1.00 97.38 87 ALA A CA 1
ATOM 677 C C . ALA A 1 87 ? -7.424 3.825 10.483 1.00 97.38 87 ALA A C 1
ATOM 679 O O . ALA A 1 87 ? -8.276 3.568 11.330 1.00 97.38 87 ALA A O 1
ATOM 680 N N . TYR A 1 88 ? -6.187 3.317 10.542 1.00 96.94 88 TYR A N 1
ATOM 681 C CA . TYR A 1 88 ? -5.723 2.426 11.609 1.00 96.94 88 TYR A CA 1
ATOM 682 C C . TYR A 1 88 ? -5.892 3.056 13.002 1.00 96.94 88 TYR A C 1
ATOM 684 O O . TYR A 1 88 ? -6.402 2.410 13.917 1.00 96.94 88 TYR A O 1
ATOM 692 N N . GLN A 1 89 ? -5.502 4.326 13.161 1.00 97.44 89 GLN A N 1
ATOM 693 C CA . GLN A 1 89 ? -5.637 5.056 14.425 1.00 97.44 89 GLN A CA 1
ATOM 694 C C . GLN A 1 89 ? -7.103 5.270 14.816 1.00 97.44 89 GLN A C 1
ATOM 696 O O . GLN A 1 89 ? -7.457 4.992 15.960 1.00 97.44 89 GLN A O 1
ATOM 701 N N . SER A 1 90 ? -7.959 5.699 13.883 1.00 97.38 90 SER A N 1
ATOM 702 C CA . SER A 1 90 ? -9.393 5.880 14.143 1.00 97.38 90 SER A CA 1
ATOM 703 C C . SER A 1 90 ? -10.072 4.566 14.536 1.00 97.38 90 SER A C 1
ATOM 705 O O . SER A 1 90 ? -10.814 4.532 15.512 1.00 97.38 90 SER A O 1
ATOM 707 N N . ILE A 1 91 ? -9.770 3.457 13.851 1.00 96.88 91 ILE A N 1
ATOM 708 C CA . ILE A 1 91 ? -10.328 2.141 14.201 1.00 96.88 91 ILE A CA 1
ATOM 709 C C . ILE A 1 91 ? -9.851 1.706 15.595 1.00 96.88 91 ILE A C 1
ATOM 711 O O . ILE A 1 91 ? -10.675 1.305 16.412 1.00 96.88 91 ILE A O 1
ATOM 715 N N . LYS A 1 92 ? -8.556 1.858 15.919 1.00 96.12 92 LYS A N 1
ATOM 716 C CA . LYS A 1 92 ? -8.018 1.566 17.264 1.00 96.12 92 LYS A CA 1
ATOM 717 C C . LYS A 1 92 ? -8.636 2.407 18.383 1.00 96.12 92 LYS A C 1
ATOM 719 O O . LYS A 1 92 ? -8.671 1.949 19.520 1.00 96.12 92 LYS A O 1
ATOM 724 N N . GLN A 1 93 ? -9.114 3.615 18.092 1.00 96.69 93 GLN A N 1
ATOM 725 C CA . GLN A 1 93 ? -9.838 4.431 19.072 1.00 96.69 93 GLN A CA 1
ATOM 726 C C . GLN A 1 93 ? -11.252 3.897 19.347 1.00 96.69 93 GLN A C 1
ATOM 728 O O . GLN A 1 93 ? -11.731 4.058 20.465 1.00 96.69 93 GLN A O 1
ATOM 733 N N . LEU A 1 94 ? -11.888 3.236 18.371 1.00 95.88 94 LEU A N 1
ATOM 734 C CA . LEU A 1 94 ? -13.214 2.624 18.521 1.00 95.88 94 LEU A CA 1
ATOM 735 C C . LEU A 1 94 ? -13.157 1.248 19.199 1.00 95.88 94 LEU A C 1
ATOM 737 O O . LEU A 1 94 ? -13.884 1.011 20.158 1.00 95.88 94 LEU A O 1
ATOM 741 N N . ILE A 1 95 ? -12.285 0.349 18.724 1.00 95.06 95 ILE A N 1
ATOM 742 C CA . ILE A 1 95 ? -12.182 -1.034 19.242 1.00 95.06 95 ILE A CA 1
ATOM 743 C C . ILE A 1 95 ? -11.268 -1.154 20.475 1.00 95.06 95 ILE A C 1
ATOM 745 O O . ILE A 1 95 ? -11.212 -2.183 21.138 1.00 95.06 95 ILE A O 1
ATOM 749 N N . GLY A 1 96 ? -10.532 -0.092 20.805 1.00 94.38 96 GLY A N 1
ATOM 750 C CA . GLY A 1 96 ? -9.571 -0.073 21.903 1.00 94.38 96 GLY A CA 1
ATOM 751 C C . GLY A 1 96 ? -8.156 -0.534 21.511 1.00 94.38 96 GLY A C 1
ATOM 752 O O . GLY A 1 96 ? -7.920 -1.103 20.440 1.00 94.38 96 GLY A O 1
ATOM 753 N N . PRO A 1 97 ? -7.161 -0.267 22.379 1.00 91.88 97 PRO A N 1
ATOM 754 C CA . PRO A 1 97 ? -5.750 -0.471 22.056 1.00 91.88 97 PRO A CA 1
ATOM 755 C C . PRO A 1 97 ? -5.372 -1.950 21.913 1.00 91.88 97 PRO A C 1
ATOM 757 O O . PRO A 1 97 ? -4.546 -2.277 21.058 1.00 91.88 97 PRO A O 1
ATOM 760 N N . ASP A 1 98 ? -5.995 -2.831 22.698 1.00 94.38 98 ASP A N 1
ATOM 761 C CA . ASP A 1 98 ? -5.639 -4.251 22.796 1.00 94.38 98 ASP A CA 1
ATOM 762 C C . ASP A 1 98 ? -6.395 -5.146 21.795 1.00 94.38 98 ASP A C 1
ATOM 764 O O . ASP A 1 98 ? -5.945 -6.253 21.499 1.00 94.38 98 ASP A O 1
ATOM 768 N N . GLU A 1 99 ? -7.509 -4.677 21.219 1.00 94.50 99 GLU A N 1
ATOM 769 C CA . GLU A 1 99 ? -8.277 -5.451 20.237 1.00 94.50 99 GLU A CA 1
ATOM 770 C C . GLU A 1 99 ? -7.596 -5.426 18.861 1.00 94.50 99 GLU A C 1
ATOM 772 O O . GLU A 1 99 ? -7.132 -4.386 18.387 1.00 94.50 99 GLU A O 1
ATOM 777 N N . GLN A 1 100 ? -7.481 -6.581 18.206 1.00 93.31 100 GLN A N 1
ATOM 778 C CA . GLN A 1 100 ? -6.851 -6.670 16.889 1.00 93.31 100 GLN A CA 1
ATOM 779 C C . GLN A 1 100 ? -7.803 -6.136 15.817 1.00 93.31 100 GLN A C 1
ATOM 781 O O . GLN A 1 100 ? -8.946 -6.576 15.738 1.00 93.31 100 GLN A O 1
ATOM 786 N N . ILE A 1 101 ? -7.319 -5.230 14.958 1.00 91.44 101 ILE A N 1
ATOM 787 C CA . ILE A 1 101 ? -8.077 -4.868 13.757 1.00 91.44 101 ILE A CA 1
ATOM 788 C C . ILE A 1 101 ? -8.153 -6.130 12.879 1.00 91.44 101 ILE A C 1
ATOM 790 O O . ILE A 1 101 ? -7.100 -6.719 12.615 1.00 91.44 101 ILE A O 1
ATOM 794 N N . PRO A 1 102 ? -9.349 -6.567 12.446 1.00 88.94 102 PRO A N 1
ATOM 795 C CA . PRO A 1 102 ? -9.483 -7.675 11.505 1.00 88.94 102 PRO A CA 1
ATOM 796 C C . PRO A 1 102 ? -8.838 -7.330 10.157 1.00 88.94 102 PRO A C 1
ATOM 798 O O . PRO A 1 102 ? -8.561 -6.168 9.864 1.00 88.94 102 PRO A O 1
ATOM 801 N N . ASP A 1 103 ? -8.616 -8.330 9.308 1.00 90.12 103 ASP A N 1
ATOM 802 C CA . ASP A 1 103 ? -8.147 -8.067 7.948 1.00 90.12 103 ASP A CA 1
ATOM 803 C C . ASP A 1 103 ? -9.241 -7.356 7.126 1.00 90.12 103 ASP A C 1
ATOM 805 O O . ASP A 1 103 ? -10.371 -7.840 7.016 1.00 90.12 103 ASP A O 1
ATOM 809 N N . ILE A 1 104 ? -8.909 -6.183 6.576 1.00 90.56 104 ILE A N 1
ATOM 810 C CA . ILE A 1 104 ? -9.820 -5.316 5.818 1.00 90.56 104 ILE A CA 1
ATOM 811 C C . ILE A 1 104 ? -9.288 -5.215 4.395 1.00 90.56 104 ILE A C 1
ATOM 813 O O . ILE A 1 104 ? -8.336 -4.489 4.106 1.00 90.56 104 ILE A O 1
ATOM 817 N N . THR A 1 105 ? -9.943 -5.920 3.480 1.00 89.62 105 THR A N 1
ATOM 818 C CA . THR A 1 105 ? -9.532 -5.995 2.081 1.00 89.62 105 THR A CA 1
ATOM 819 C C . THR A 1 105 ? -10.479 -5.162 1.217 1.00 89.62 105 THR A C 1
ATOM 821 O O . THR A 1 105 ? -11.624 -5.543 0.985 1.00 89.62 105 THR A O 1
ATOM 824 N N . CYS A 1 106 ? -10.000 -4.038 0.672 1.00 89.12 106 CYS A N 1
ATOM 825 C CA . CYS A 1 106 ? -10.834 -3.081 -0.075 1.00 89.12 106 CYS A CA 1
ATOM 826 C C . CYS A 1 106 ? -11.546 -3.641 -1.322 1.00 89.12 106 CYS A C 1
ATOM 828 O O . CYS A 1 106 ? -12.521 -3.047 -1.778 1.00 89.12 106 CYS A O 1
ATOM 830 N N . HIS A 1 107 ? -11.082 -4.763 -1.883 1.00 83.44 107 HIS A N 1
ATOM 831 C CA . HIS A 1 107 ? -11.739 -5.450 -3.001 1.00 83.44 107 HIS A CA 1
ATOM 832 C C . HIS A 1 107 ? -12.692 -6.582 -2.559 1.00 83.44 107 HIS A C 1
ATOM 834 O O . HIS A 1 107 ? -13.342 -7.199 -3.399 1.00 83.44 107 HIS A O 1
ATOM 840 N N . ASN A 1 108 ? -12.802 -6.856 -1.254 1.00 88.00 108 ASN A N 1
ATOM 841 C CA . ASN A 1 108 ? -13.658 -7.890 -0.679 1.00 88.00 108 ASN A CA 1
ATOM 842 C C . ASN A 1 108 ? -14.728 -7.257 0.225 1.00 88.00 108 ASN A C 1
ATOM 844 O O . ASN A 1 108 ? -14.519 -7.061 1.426 1.00 88.00 108 ASN A O 1
ATOM 848 N N . LEU A 1 109 ? -15.910 -6.996 -0.342 1.00 89.19 109 LEU A N 1
ATOM 849 C CA . LEU A 1 109 ? -17.047 -6.419 0.386 1.00 89.19 109 LEU A CA 1
ATOM 850 C C . LEU A 1 109 ? -17.475 -7.246 1.609 1.00 89.19 109 LEU A C 1
ATOM 852 O O . LEU A 1 109 ? -17.978 -6.668 2.566 1.00 89.19 109 LEU A O 1
ATOM 856 N N . ALA A 1 110 ? -17.254 -8.566 1.629 1.00 92.31 110 ALA A N 1
ATOM 857 C CA . ALA A 1 110 ? -17.582 -9.383 2.798 1.00 92.31 110 ALA A CA 1
ATOM 858 C C . ALA A 1 110 ? -16.676 -9.068 4.001 1.00 92.31 110 ALA A C 1
ATOM 860 O O . ALA A 1 110 ? -17.161 -9.079 5.129 1.00 92.31 110 ALA A O 1
ATOM 861 N N . SER A 1 111 ? -15.400 -8.719 3.770 1.00 93.06 111 SER A N 1
ATOM 862 C CA . SER A 1 111 ? -14.492 -8.282 4.846 1.00 93.06 111 SER A CA 1
ATOM 863 C C . SER A 1 111 ? -14.936 -6.957 5.471 1.00 93.06 111 SER A C 1
ATOM 865 O O . SER A 1 111 ? -14.853 -6.799 6.682 1.00 93.06 111 SER A O 1
ATOM 867 N N . ILE A 1 112 ? -15.489 -6.044 4.663 1.00 93.12 112 ILE A N 1
ATOM 868 C CA . ILE A 1 112 ? -16.031 -4.764 5.132 1.00 93.12 112 ILE A CA 1
ATOM 869 C C . ILE A 1 112 ? -17.360 -4.989 5.863 1.00 93.12 112 ILE A C 1
ATOM 871 O O . ILE A 1 112 ? -17.523 -4.547 6.993 1.00 93.12 112 ILE A O 1
ATOM 875 N N . ASN A 1 113 ? -18.297 -5.733 5.272 1.00 93.19 113 ASN A N 1
ATOM 876 C CA . ASN A 1 113 ? -19.631 -5.953 5.844 1.00 93.19 113 ASN A CA 1
ATOM 877 C C . ASN A 1 113 ? -19.623 -6.734 7.176 1.00 93.19 113 ASN A C 1
ATOM 879 O O . ASN A 1 113 ? -20.631 -6.738 7.879 1.00 93.19 113 ASN A O 1
ATOM 883 N N . ALA A 1 114 ? -18.514 -7.399 7.519 1.00 93.31 114 ALA A N 1
ATOM 884 C CA . ALA A 1 114 ? -18.321 -8.094 8.792 1.00 93.31 114 ALA A CA 1
ATOM 885 C C . ALA A 1 114 ? -17.917 -7.168 9.962 1.00 93.31 114 ALA A C 1
ATOM 887 O O . ALA A 1 114 ? -17.920 -7.608 11.112 1.00 93.31 114 ALA A O 1
ATOM 888 N N . LEU A 1 115 ? -17.556 -5.909 9.690 1.00 94.75 115 LEU A N 1
ATOM 889 C CA . LEU A 1 115 ? -17.110 -4.936 10.695 1.00 94.75 115 LEU A CA 1
ATOM 890 C C . LEU A 1 115 ? -18.312 -4.292 11.413 1.00 94.75 115 LEU A C 1
ATOM 892 O O . LEU A 1 115 ? -19.431 -4.297 10.895 1.00 94.75 115 LEU A O 1
ATOM 896 N N . SER A 1 116 ? -18.093 -3.676 12.580 1.00 95.44 116 SER A N 1
ATOM 897 C CA . SER A 1 116 ? -19.104 -2.805 13.203 1.00 95.44 116 SER A CA 1
ATOM 898 C C . SER A 1 116 ? -19.352 -1.559 12.342 1.00 95.44 116 SER A C 1
ATOM 900 O O . SER A 1 116 ? -18.458 -1.118 11.625 1.00 95.44 116 SER A O 1
ATOM 902 N N . LEU A 1 117 ? -20.555 -0.978 12.401 1.00 95.94 117 LEU A N 1
ATOM 903 C CA . LEU A 1 117 ? -20.983 0.092 11.483 1.00 95.94 117 LEU A CA 1
ATOM 904 C C . LEU A 1 117 ? -20.016 1.294 11.446 1.00 95.94 117 LEU A C 1
ATOM 906 O O . LEU A 1 117 ? -19.644 1.754 10.372 1.00 95.94 117 LEU A O 1
ATOM 910 N N . GLU A 1 118 ? -19.525 1.733 12.603 1.00 94.81 118 GLU A N 1
ATOM 911 C CA . GLU A 1 118 ? -18.556 2.834 12.724 1.00 94.81 118 GLU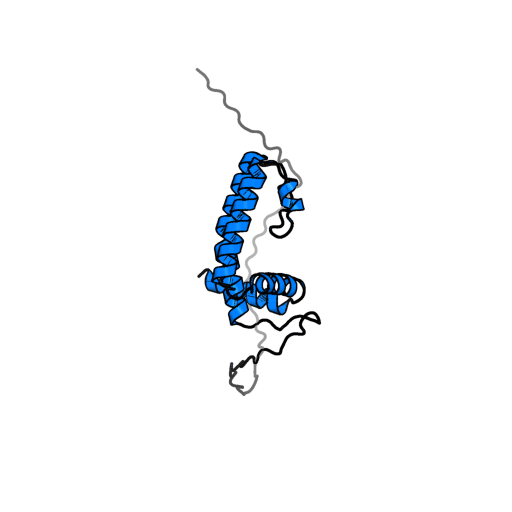 A CA 1
ATOM 912 C C . GLU A 1 118 ? -17.196 2.490 12.076 1.00 94.81 118 GLU A C 1
ATOM 914 O O . GLU A 1 118 ? -16.564 3.324 11.426 1.00 94.81 118 GLU A O 1
ATOM 919 N N . VAL A 1 119 ? -16.759 1.231 12.191 1.00 96.50 119 VAL A N 1
ATOM 920 C CA . VAL A 1 119 ? -15.530 0.727 11.557 1.00 96.50 119 VAL A CA 1
ATOM 921 C C . VAL A 1 119 ? -15.733 0.521 10.047 1.00 96.50 119 VAL A C 1
ATOM 923 O O . VAL A 1 119 ? -14.803 0.761 9.275 1.00 96.50 119 VAL A O 1
ATOM 926 N N . GLN A 1 120 ? -16.945 0.159 9.601 1.00 96.56 120 GLN A N 1
ATOM 927 C CA . GLN A 1 120 ? -17.300 0.097 8.177 1.00 96.56 120 GLN A CA 1
ATOM 928 C C . GLN A 1 120 ? -17.163 1.460 7.500 1.00 96.56 120 GLN A C 1
ATOM 930 O O . GLN A 1 120 ? -16.601 1.526 6.409 1.00 96.56 120 GLN A O 1
ATOM 935 N N . GLU A 1 121 ? -17.641 2.538 8.124 1.00 97.19 121 GLU A N 1
ATOM 936 C CA . GLU A 1 121 ? -17.555 3.890 7.557 1.00 97.19 121 GLU A CA 1
ATOM 937 C C . GLU A 1 121 ? -16.094 4.322 7.343 1.00 97.19 121 GLU A C 1
ATOM 939 O O . GLU A 1 121 ? -15.737 4.780 6.253 1.00 97.19 121 GLU A O 1
ATOM 944 N N . ILE A 1 122 ? -15.220 4.086 8.331 1.00 97.62 122 ILE A N 1
ATOM 945 C CA . ILE A 1 122 ? -13.779 4.378 8.223 1.00 97.62 122 ILE A CA 1
ATOM 946 C C . ILE A 1 122 ? -13.123 3.523 7.129 1.00 97.62 122 ILE A C 1
ATOM 948 O O . ILE A 1 122 ? -12.348 4.038 6.318 1.00 97.62 122 ILE A O 1
ATOM 952 N N . ALA A 1 123 ? -13.436 2.224 7.078 1.00 96.69 123 ALA A N 1
ATOM 953 C CA . ALA A 1 123 ? -12.909 1.315 6.063 1.00 96.69 123 ALA A CA 1
ATOM 954 C C . ALA A 1 123 ? -13.331 1.734 4.644 1.00 96.69 123 ALA A C 1
ATOM 956 O O . ALA A 1 123 ? -12.495 1.792 3.741 1.00 96.69 123 ALA A O 1
ATOM 957 N N . GLN A 1 124 ? -14.606 2.076 4.442 1.00 96.44 124 GLN A N 1
ATOM 958 C CA . GLN A 1 124 ? -15.137 2.509 3.147 1.00 96.44 124 GLN A CA 1
ATOM 959 C C . GLN A 1 124 ? -14.511 3.829 2.678 1.00 96.44 124 GLN A C 1
ATOM 961 O O . GLN A 1 124 ? -14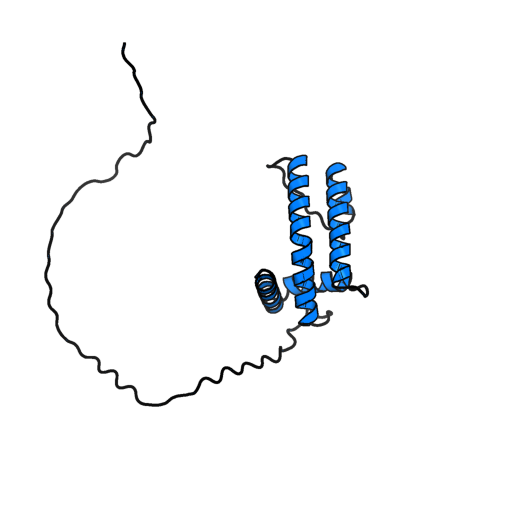.128 3.935 1.511 1.00 96.44 124 GLN A O 1
ATOM 966 N N . ASP A 1 125 ? -14.349 4.812 3.569 1.00 97.25 125 ASP A N 1
ATOM 967 C CA . ASP A 1 125 ? -13.683 6.083 3.256 1.00 97.25 125 ASP A CA 1
ATOM 968 C C . ASP A 1 125 ? -12.206 5.881 2.871 1.00 97.25 125 ASP A C 1
ATOM 970 O O . ASP A 1 125 ? -11.760 6.384 1.832 1.00 97.25 125 ASP A O 1
ATOM 974 N N . PHE A 1 126 ? -11.465 5.073 3.640 1.00 96.75 126 PHE A N 1
ATOM 975 C CA . PHE A 1 126 ? -10.084 4.707 3.316 1.00 96.75 126 PHE A CA 1
ATOM 976 C C . PHE A 1 126 ? -9.981 4.010 1.952 1.00 96.75 126 PHE A C 1
ATOM 978 O O . PHE A 1 126 ? -9.170 4.409 1.111 1.00 96.75 126 PHE A O 1
ATOM 985 N N . CYS A 1 127 ? -10.817 3.000 1.699 1.00 94.62 127 CYS A N 1
ATOM 986 C CA . CYS A 1 127 ? -10.812 2.251 0.445 1.00 94.62 127 CYS A CA 1
ATOM 987 C C . CYS A 1 127 ? -11.185 3.124 -0.763 1.00 94.62 127 CYS A C 1
ATOM 989 O O . CYS A 1 127 ? -10.557 3.017 -1.821 1.00 94.62 127 CYS A O 1
ATOM 991 N N . LYS A 1 128 ? -12.152 4.038 -0.606 1.00 95.00 128 LYS A N 1
ATOM 992 C CA . LYS A 1 128 ? -12.529 5.008 -1.641 1.00 95.00 128 LYS A CA 1
ATOM 993 C C . LYS A 1 128 ? -11.361 5.933 -1.991 1.00 95.00 128 LYS A C 1
ATOM 995 O O . LYS A 1 128 ? -10.973 5.997 -3.157 1.00 95.00 128 LYS A O 1
ATOM 1000 N N . LYS A 1 129 ? -10.768 6.602 -0.997 1.00 96.12 129 LYS A N 1
ATOM 1001 C CA . LYS A 1 129 ? -9.649 7.539 -1.208 1.00 96.12 129 LYS A CA 1
ATOM 1002 C C . LYS A 1 129 ? -8.413 6.838 -1.776 1.00 96.12 129 LYS A C 1
ATOM 1004 O O . LYS A 1 129 ? -7.746 7.374 -2.656 1.00 96.12 129 LYS A O 1
ATOM 1009 N N . SER A 1 130 ? -8.148 5.608 -1.339 1.00 95.00 130 SER A N 1
ATOM 1010 C CA . SER A 1 130 ? -7.075 4.771 -1.888 1.00 95.00 130 SER A CA 1
ATOM 1011 C C . SER A 1 130 ? -7.319 4.432 -3.363 1.00 95.00 130 SER A C 1
ATOM 1013 O O . SER A 1 130 ? -6.408 4.549 -4.180 1.00 95.00 130 SER A O 1
ATOM 1015 N N . SER A 1 131 ? -8.562 4.114 -3.748 1.00 92.56 131 SER A N 1
ATOM 1016 C CA . SER A 1 131 ? -8.941 3.920 -5.157 1.00 92.56 131 SER A CA 1
ATOM 1017 C C . SER A 1 131 ? -8.754 5.189 -6.002 1.00 92.56 131 SER A C 1
ATOM 1019 O O . SER A 1 131 ? -8.305 5.098 -7.143 1.00 92.56 131 SER A O 1
ATOM 1021 N N . GLU A 1 132 ? -9.073 6.367 -5.462 1.00 93.88 132 GLU A N 1
ATOM 1022 C CA . GLU A 1 132 ? -8.869 7.665 -6.129 1.00 93.88 132 GLU A CA 1
ATOM 1023 C C . GLU A 1 132 ? -7.374 7.984 -6.326 1.00 93.88 132 GLU A C 1
ATOM 1025 O O . GLU A 1 132 ? -6.971 8.430 -7.404 1.00 93.88 132 GLU A O 1
ATOM 1030 N N . ILE A 1 133 ? -6.528 7.664 -5.339 1.00 95.38 133 ILE A N 1
ATOM 1031 C CA . ILE A 1 133 ? -5.065 7.762 -5.458 1.00 95.38 133 ILE A CA 1
ATOM 1032 C C . ILE A 1 133 ? -4.542 6.820 -6.543 1.00 95.38 133 ILE A C 1
ATOM 1034 O O . ILE A 1 133 ? -3.822 7.272 -7.430 1.00 95.38 133 ILE A O 1
ATOM 1038 N N . VAL A 1 134 ? -4.924 5.537 -6.525 1.00 94.31 134 VAL A N 1
ATOM 1039 C CA . VAL A 1 134 ? -4.489 4.569 -7.547 1.00 94.31 134 VAL A CA 1
ATOM 1040 C C . VAL A 1 134 ? -4.871 5.059 -8.947 1.00 94.31 134 VAL A C 1
ATOM 1042 O O . VAL A 1 134 ? -4.003 5.136 -9.809 1.00 94.31 134 VAL A O 1
ATOM 1045 N N . LYS A 1 135 ? -6.112 5.518 -9.158 1.00 92.81 135 LYS A N 1
ATOM 1046 C CA . LYS A 1 135 ? -6.574 6.084 -10.445 1.00 92.81 135 LYS A CA 1
ATOM 1047 C C . LYS A 1 135 ? -5.789 7.315 -10.914 1.00 92.81 135 LYS A C 1
ATOM 1049 O O . LYS A 1 135 ? -5.760 7.580 -12.109 1.00 92.81 135 LYS A O 1
ATOM 1054 N N . THR A 1 136 ? -5.153 8.057 -10.007 1.00 94.50 136 THR A N 1
ATOM 1055 C CA . THR A 1 136 ? -4.301 9.208 -10.364 1.00 94.50 136 THR A CA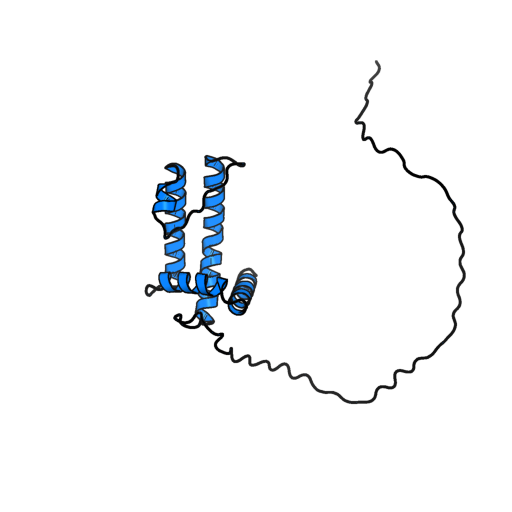 1
ATOM 1056 C C . THR A 1 136 ? -2.992 8.765 -11.029 1.00 94.50 136 THR A C 1
ATOM 1058 O O . THR A 1 136 ? -2.462 9.480 -11.875 1.00 94.50 136 THR A O 1
ATOM 1061 N N . TYR A 1 137 ? -2.482 7.583 -10.670 1.00 94.56 137 TYR A N 1
ATOM 1062 C CA . TYR A 1 137 ? -1.226 7.021 -11.185 1.00 94.56 137 TYR A CA 1
ATOM 1063 C C . TYR A 1 137 ? -1.431 5.887 -12.209 1.00 94.56 137 TYR A C 1
ATOM 1065 O O . TYR A 1 137 ? -0.489 5.526 -12.911 1.00 94.56 137 TYR A O 1
ATOM 1073 N N . PHE A 1 138 ? -2.653 5.355 -12.295 1.00 93.12 138 PHE A N 1
ATOM 1074 C CA . PHE A 1 138 ? -3.071 4.216 -13.118 1.00 93.12 138 PHE A CA 1
ATOM 1075 C C . PHE A 1 138 ? -4.469 4.494 -13.737 1.00 93.12 138 PHE A C 1
ATOM 1077 O O . PHE A 1 138 ? -5.472 3.916 -13.299 1.00 93.12 138 PHE A O 1
ATOM 1084 N N . PRO A 1 139 ? -4.585 5.443 -14.693 1.00 81.69 139 PRO A N 1
ATOM 1085 C CA . PRO A 1 139 ? -5.873 6.019 -15.099 1.00 81.69 139 PRO A CA 1
ATOM 1086 C C . PRO A 1 139 ? -6.712 5.162 -16.067 1.00 81.69 139 PRO A C 1
ATOM 1088 O O . PRO A 1 139 ? -7.941 5.220 -16.009 1.00 81.69 139 PRO A O 1
ATOM 1091 N N . GLU A 1 140 ? -6.105 4.352 -16.940 1.00 72.62 140 GLU A N 1
ATOM 1092 C CA . GLU A 1 140 ? -6.798 3.690 -18.069 1.00 72.62 140 GLU A CA 1
ATOM 1093 C C . GLU A 1 140 ? -7.435 2.331 -17.697 1.00 72.62 140 GLU A C 1
ATOM 1095 O O . GLU A 1 140 ? -7.330 1.339 -18.411 1.00 72.62 140 GLU A O 1
ATOM 1100 N N . GLY A 1 141 ? -8.099 2.260 -16.537 1.00 61.84 141 GLY A N 1
ATOM 1101 C CA . GLY A 1 141 ? -8.617 0.999 -15.967 1.00 61.84 141 GLY A CA 1
ATOM 1102 C C . GLY A 1 141 ? -7.564 0.184 -15.200 1.00 61.84 141 GLY A C 1
ATOM 1103 O O . GLY A 1 141 ? -7.847 -0.879 -14.646 1.00 61.84 141 GLY A O 1
ATOM 1104 N N . GLU A 1 142 ? -6.359 0.732 -15.085 1.00 62.81 142 GLU A N 1
ATOM 1105 C CA . GLU A 1 142 ? -5.163 0.117 -14.513 1.00 62.81 142 GLU A CA 1
ATOM 1106 C C . GLU A 1 142 ? -5.169 -0.030 -12.976 1.00 62.81 142 GLU A C 1
ATOM 1108 O O . GLU A 1 142 ? -4.176 -0.454 -12.392 1.00 62.81 142 GLU A O 1
ATOM 1113 N N . ALA A 1 143 ? -6.289 0.199 -12.283 1.00 80.31 143 ALA A N 1
ATOM 1114 C CA . ALA A 1 143 ? -6.432 -0.271 -10.898 1.00 80.31 143 ALA A CA 1
ATOM 1115 C C . ALA A 1 143 ? -6.274 -1.806 -10.801 1.00 80.31 143 ALA A C 1
ATOM 1117 O O . ALA A 1 143 ? -5.789 -2.320 -9.795 1.00 80.31 143 ALA A O 1
ATOM 1118 N N . VAL A 1 144 ? -6.618 -2.532 -11.876 1.00 87.38 144 VAL A N 1
ATOM 1119 C CA . VAL A 1 144 ? -6.263 -3.951 -12.049 1.00 87.38 144 VAL A CA 1
ATOM 1120 C C . VAL A 1 144 ? -4.744 -4.116 -12.110 1.00 87.38 144 VAL A C 1
ATOM 1122 O O . VAL A 1 144 ? -4.194 -4.923 -11.370 1.00 87.38 144 VAL A O 1
ATOM 1125 N N . ARG A 1 145 ? -4.056 -3.301 -12.915 1.00 92.50 145 ARG A N 1
ATOM 1126 C CA . ARG A 1 145 ? -2.601 -3.352 -13.093 1.00 92.50 145 ARG A CA 1
ATOM 1127 C C . ARG A 1 145 ? -1.825 -3.017 -11.817 1.00 92.50 145 ARG A C 1
ATOM 1129 O O . ARG A 1 145 ? -0.826 -3.667 -11.535 1.00 92.50 145 ARG A O 1
ATOM 1136 N N . PHE A 1 146 ? -2.310 -2.080 -11.002 1.00 93.50 146 PHE A N 1
ATOM 1137 C CA . PHE A 1 146 ? -1.779 -1.843 -9.657 1.00 93.50 146 PHE A CA 1
ATOM 1138 C C . PHE A 1 146 ? -1.831 -3.124 -8.806 1.00 93.50 146 PHE A C 1
ATOM 1140 O O . PHE A 1 146 ? -0.820 -3.512 -8.229 1.00 93.50 146 PHE A O 1
ATOM 1147 N N . ASN A 1 147 ? -2.973 -3.824 -8.791 1.00 90.44 147 ASN A N 1
ATOM 1148 C CA . ASN A 1 147 ? -3.124 -5.086 -8.058 1.00 90.44 147 ASN A CA 1
ATOM 1149 C C . ASN A 1 147 ? -2.269 -6.223 -8.648 1.00 90.44 147 ASN A C 1
ATOM 1151 O O . ASN A 1 147 ? -1.716 -7.015 -7.890 1.00 90.44 147 ASN A O 1
ATOM 1155 N N . GLU A 1 148 ? -2.119 -6.300 -9.976 1.00 91.62 148 GLU A N 1
ATOM 1156 C CA . GLU A 1 148 ? -1.171 -7.225 -10.613 1.00 91.62 148 GLU A CA 1
ATOM 1157 C C . GLU A 1 148 ? 0.251 -6.965 -10.119 1.00 91.62 148 GLU A C 1
ATOM 1159 O O . GLU A 1 148 ? 0.936 -7.901 -9.724 1.00 91.62 148 GLU A O 1
ATOM 1164 N N . ILE A 1 149 ? 0.691 -5.702 -10.083 1.00 93.50 149 ILE A N 1
ATOM 1165 C CA . ILE A 1 149 ? 2.013 -5.332 -9.569 1.00 93.50 149 ILE A CA 1
ATOM 1166 C C . ILE A 1 149 ? 2.148 -5.736 -8.092 1.00 93.50 149 ILE A C 1
ATOM 1168 O O . ILE A 1 149 ? 3.190 -6.276 -7.729 1.00 93.50 149 ILE A O 1
ATOM 1172 N N . THR A 1 150 ? 1.106 -5.587 -7.265 1.00 93.00 150 THR A N 1
ATOM 1173 C CA . THR A 1 150 ? 1.090 -6.105 -5.882 1.00 93.00 150 THR A CA 1
ATOM 1174 C C . THR A 1 150 ? 1.352 -7.616 -5.822 1.00 93.00 150 THR A C 1
ATOM 1176 O O . THR A 1 150 ? 2.204 -8.050 -5.053 1.00 93.00 150 THR A O 1
ATOM 1179 N N . ILE A 1 151 ? 0.696 -8.418 -6.667 1.00 91.94 151 ILE A N 1
ATOM 1180 C CA . ILE A 1 151 ? 0.916 -9.877 -6.736 1.00 91.94 151 ILE A CA 1
ATOM 1181 C C . ILE A 1 151 ? 2.342 -10.186 -7.226 1.00 91.94 151 ILE A C 1
ATOM 1183 O O . ILE A 1 151 ? 3.062 -10.994 -6.640 1.00 91.94 151 ILE A O 1
ATOM 1187 N N . LEU A 1 152 ? 2.802 -9.487 -8.268 1.00 93.38 152 LEU A N 1
ATOM 1188 C CA . LEU A 1 152 ? 4.150 -9.643 -8.819 1.00 93.38 152 LEU A CA 1
ATOM 1189 C C . LEU A 1 152 ? 5.241 -9.316 -7.791 1.00 93.38 152 LEU A C 1
ATOM 1191 O O . LEU A 1 152 ? 6.295 -9.948 -7.804 1.00 93.38 152 LEU A O 1
ATOM 1195 N N . ILE A 1 153 ? 5.005 -8.360 -6.890 1.00 94.44 153 ILE A N 1
ATOM 1196 C CA . ILE A 1 153 ? 5.897 -8.038 -5.769 1.00 94.44 153 ILE A CA 1
ATOM 1197 C C . ILE A 1 153 ? 6.038 -9.240 -4.831 1.00 94.44 153 ILE A C 1
ATOM 1199 O O . ILE A 1 153 ? 7.155 -9.540 -4.423 1.00 94.44 153 ILE A O 1
ATOM 1203 N N . GLU A 1 154 ? 4.973 -9.965 -4.496 1.00 90.06 154 GLU A N 1
ATOM 1204 C CA . GLU A 1 154 ? 5.061 -11.124 -3.591 1.00 90.06 154 GLU A CA 1
ATOM 1205 C C . GLU A 1 154 ? 5.910 -12.260 -4.184 1.00 90.06 154 GLU A C 1
ATOM 1207 O O . GLU A 1 154 ? 6.732 -12.868 -3.490 1.00 90.06 154 GLU A O 1
ATOM 1212 N N . GLU A 1 155 ? 5.821 -12.471 -5.496 1.00 90.56 155 GLU A N 1
ATOM 1213 C CA . GLU A 1 155 ? 6.489 -13.580 -6.184 1.00 90.56 155 GLU A CA 1
ATOM 1214 C C . GLU A 1 155 ? 7.903 -13.226 -6.702 1.00 90.56 155 GLU A C 1
ATOM 1216 O O . GLU A 1 155 ? 8.783 -14.088 -6.748 1.00 90.56 155 GLU A O 1
ATOM 1221 N N . ASN A 1 156 ? 8.188 -11.955 -7.018 1.00 92.31 156 ASN A N 1
ATOM 1222 C CA . ASN A 1 156 ? 9.449 -11.521 -7.635 1.00 92.31 156 ASN A CA 1
ATOM 1223 C C . ASN A 1 156 ? 10.332 -10.676 -6.692 1.00 92.31 156 ASN A C 1
ATOM 1225 O O . ASN A 1 156 ? 10.156 -9.465 -6.545 1.00 92.31 156 ASN A O 1
ATOM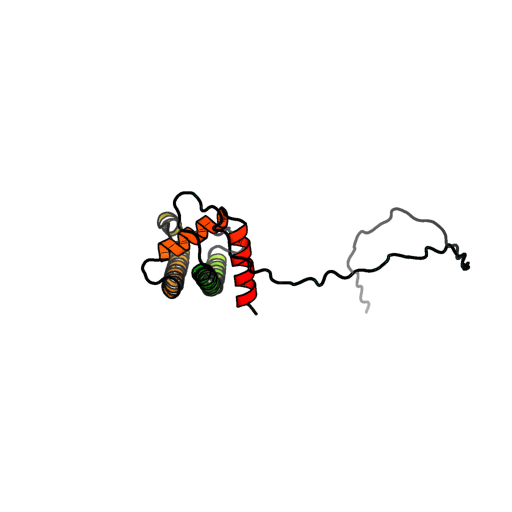 1229 N N . GLN A 1 157 ? 11.368 -11.299 -6.116 1.00 94.94 157 GLN A N 1
ATOM 1230 C CA . GLN A 1 157 ? 12.324 -10.631 -5.216 1.00 94.94 157 GLN A CA 1
ATOM 1231 C C . GLN A 1 157 ? 13.059 -9.439 -5.854 1.00 94.94 157 GLN A C 1
ATOM 1233 O O . GLN A 1 157 ? 13.353 -8.469 -5.156 1.00 94.94 157 GLN A O 1
ATOM 1238 N N . ASN A 1 158 ? 13.359 -9.486 -7.154 1.00 95.31 158 ASN A N 1
ATOM 1239 C CA . ASN A 1 158 ? 14.043 -8.380 -7.822 1.00 95.31 158 ASN A CA 1
ATOM 1240 C C . ASN A 1 158 ? 13.120 -7.156 -7.942 1.00 95.31 158 ASN A C 1
ATOM 1242 O O . ASN A 1 158 ? 13.540 -6.043 -7.631 1.00 95.31 158 ASN A O 1
ATOM 1246 N N . LEU A 1 159 ? 11.847 -7.370 -8.295 1.00 96.06 159 LEU A N 1
ATOM 1247 C CA . LEU A 1 159 ? 10.835 -6.312 -8.336 1.00 96.06 159 LEU A CA 1
ATOM 1248 C C . LEU A 1 159 ? 10.590 -5.696 -6.948 1.00 96.06 159 LEU A C 1
ATOM 1250 O O . LEU A 1 159 ? 10.498 -4.472 -6.844 1.00 96.06 159 LEU A O 1
ATOM 1254 N N . ARG A 1 160 ? 10.564 -6.511 -5.877 1.00 96.75 160 ARG A N 1
ATOM 1255 C CA . ARG A 1 160 ? 10.492 -6.001 -4.490 1.00 96.75 160 ARG A CA 1
ATOM 1256 C C . ARG A 1 160 ? 11.600 -5.007 -4.195 1.00 96.75 160 ARG A C 1
ATOM 1258 O O . ARG A 1 160 ? 11.328 -3.933 -3.671 1.00 96.75 160 ARG A O 1
ATOM 1265 N N . GLU A 1 161 ? 12.838 -5.364 -4.521 1.00 97.56 161 GLU A N 1
ATOM 1266 C CA . GLU A 1 161 ? 13.995 -4.536 -4.186 1.00 97.56 161 GLU A CA 1
ATOM 1267 C C . GLU A 1 161 ? 14.062 -3.263 -5.038 1.00 97.56 161 GLU A C 1
ATOM 1269 O O . GLU A 1 161 ? 14.418 -2.202 -4.519 1.00 97.56 161 GLU A O 1
ATOM 1274 N N . GLN A 1 162 ? 13.629 -3.325 -6.304 1.00 97.69 162 GLN A N 1
ATOM 1275 C CA . GLN A 1 162 ? 13.433 -2.130 -7.129 1.00 97.69 162 GLN A CA 1
ATOM 1276 C C . GLN A 1 162 ? 12.412 -1.177 -6.490 1.00 97.69 162 GLN A C 1
ATOM 1278 O O . GLN A 1 162 ? 12.728 -0.013 -6.259 1.00 97.69 162 GLN A O 1
ATOM 1283 N N . ILE A 1 163 ? 11.222 -1.666 -6.121 1.00 97.81 163 ILE A N 1
ATOM 1284 C CA . ILE A 1 163 ? 10.176 -0.831 -5.508 1.00 97.81 163 ILE A CA 1
ATOM 1285 C C . ILE A 1 163 ? 10.599 -0.313 -4.127 1.00 97.81 163 ILE A C 1
ATOM 1287 O O . ILE A 1 163 ? 10.399 0.866 -3.843 1.00 97.81 163 ILE A O 1
ATOM 1291 N N . ARG A 1 164 ? 11.261 -1.129 -3.297 1.00 97.50 164 ARG A N 1
ATOM 1292 C CA . ARG A 1 164 ? 11.830 -0.699 -2.005 1.00 97.50 164 ARG A CA 1
ATOM 1293 C C . ARG A 1 164 ? 12.845 0.432 -2.181 1.00 97.50 164 ARG A C 1
ATOM 1295 O O . ARG A 1 164 ? 12.826 1.395 -1.418 1.00 97.50 164 ARG A O 1
ATOM 1302 N N . THR A 1 165 ? 13.707 0.332 -3.191 1.00 98.12 165 THR A N 1
ATOM 1303 C CA . THR A 1 165 ? 14.693 1.371 -3.521 1.00 98.12 165 THR A CA 1
ATOM 1304 C C . THR A 1 165 ? 14.002 2.650 -3.992 1.00 98.12 165 THR A C 1
ATOM 1306 O O . THR A 1 165 ? 14.302 3.725 -3.480 1.00 98.12 165 THR A O 1
ATOM 1309 N N . THR A 1 166 ? 13.023 2.546 -4.895 1.00 98.19 166 THR A N 1
ATOM 1310 C CA . THR A 1 166 ? 12.240 3.693 -5.378 1.00 98.19 166 THR A CA 1
ATOM 1311 C C . THR A 1 166 ? 11.475 4.391 -4.250 1.00 98.19 166 THR A C 1
ATOM 1313 O O . THR A 1 166 ? 11.505 5.616 -4.172 1.00 98.19 166 THR A O 1
ATOM 1316 N N . LEU A 1 167 ? 10.860 3.645 -3.324 1.00 97.94 167 LEU A N 1
ATOM 1317 C CA . LEU A 1 167 ? 10.198 4.211 -2.141 1.00 97.94 167 LEU A CA 1
ATOM 1318 C C . LEU A 1 167 ? 11.164 5.053 -1.290 1.00 97.94 167 LEU A C 1
ATOM 1320 O O . LEU A 1 167 ? 10.806 6.156 -0.888 1.00 97.94 167 LEU A O 1
ATOM 1324 N N . LEU A 1 168 ? 12.392 4.572 -1.063 1.00 97.62 168 LEU A N 1
ATOM 1325 C CA . LEU A 1 168 ? 13.418 5.314 -0.318 1.00 97.62 168 LEU A CA 1
ATOM 1326 C C . LEU A 1 168 ? 13.947 6.542 -1.071 1.00 97.62 168 LEU A C 1
ATOM 1328 O O . LEU A 1 168 ? 14.318 7.524 -0.434 1.00 97.62 168 LEU A O 1
ATOM 1332 N N . LEU A 1 169 ? 14.004 6.505 -2.405 1.00 97.81 169 LEU A N 1
ATOM 1333 C CA . LEU A 1 169 ? 14.408 7.653 -3.227 1.00 97.81 169 LEU A CA 1
ATOM 1334 C C . LEU A 1 169 ? 13.342 8.758 -3.241 1.00 97.81 169 LEU A C 1
ATOM 1336 O O . LEU A 1 169 ? 13.688 9.933 -3.242 1.00 97.81 169 LEU A O 1
ATOM 1340 N N . LEU A 1 170 ? 12.059 8.392 -3.215 1.00 96.50 170 LEU A N 1
ATOM 1341 C CA . LEU A 1 170 ? 10.923 9.325 -3.223 1.00 96.50 170 LEU A CA 1
ATOM 1342 C C . LEU A 1 170 ? 10.611 9.957 -1.850 1.00 96.50 170 LEU A C 1
ATOM 1344 O O . LEU A 1 170 ? 9.721 10.803 -1.762 1.00 96.50 170 LEU A O 1
ATOM 1348 N N . GLN A 1 171 ? 11.294 9.528 -0.784 1.00 91.25 171 GLN A N 1
ATOM 1349 C CA . GLN A 1 171 ? 11.131 10.029 0.591 1.00 91.25 171 GLN A CA 1
ATOM 1350 C C . GLN A 1 171 ? 12.243 11.001 1.041 1.00 91.25 171 GLN A C 1
ATOM 1352 O O . GLN A 1 171 ? 12.229 11.428 2.197 1.00 91.25 171 GLN A O 1
ATOM 1357 N N . GLN A 1 172 ? 13.199 11.317 0.160 1.00 78.88 172 GLN A N 1
ATOM 1358 C CA . GLN A 1 172 ? 14.319 12.244 0.397 1.00 78.88 172 GLN A CA 1
ATOM 1359 C C . GLN A 1 172 ? 13.986 13.670 -0.059 1.00 78.88 172 GLN A C 1
ATOM 1361 O O . GLN A 1 172 ? 14.441 14.601 0.642 1.00 78.88 172 GLN A O 1
#